Protein AF-A0A3D5Q2S1-F1 (afdb_monomer_lite)

Structure (mmCIF, N/CA/C/O backbone):
data_AF-A0A3D5Q2S1-F1
#
_entry.id   AF-A0A3D5Q2S1-F1
#
loop_
_atom_site.group_PDB
_atom_site.id
_atom_site.type_symbol
_atom_site.label_atom_id
_atom_site.label_alt_id
_atom_site.label_comp_id
_atom_site.label_asym_id
_atom_site.label_entity_id
_atom_site.label_seq_id
_atom_site.pdbx_PDB_ins_code
_atom_site.Cartn_x
_atom_site.Cartn_y
_atom_site.Cartn_z
_atom_site.occupancy
_atom_site.B_iso_or_equiv
_atom_site.auth_seq_id
_atom_site.auth_comp_id
_atom_site.auth_asym_id
_atom_site.auth_atom_id
_atom_site.pdbx_PDB_model_num
ATOM 1 N N . THR A 1 1 ? 25.459 -4.007 -22.545 1.00 91.69 1 THR A N 1
ATOM 2 C CA . THR A 1 1 ? 24.188 -3.273 -22.343 1.00 91.69 1 THR A CA 1
ATOM 3 C C . THR A 1 1 ? 23.681 -3.524 -20.934 1.00 91.69 1 THR A C 1
ATOM 5 O O . THR A 1 1 ? 24.036 -4.548 -20.356 1.00 91.69 1 THR A O 1
ATOM 8 N N . THR A 1 2 ? 22.843 -2.643 -20.381 1.00 96.44 2 THR A N 1
ATOM 9 C CA . THR A 1 2 ? 22.252 -2.811 -19.035 1.00 96.44 2 THR A CA 1
ATOM 10 C C . THR A 1 2 ? 21.488 -4.134 -18.897 1.00 96.44 2 THR A C 1
ATOM 12 O O . THR A 1 2 ? 21.598 -4.811 -17.880 1.00 96.44 2 THR A O 1
ATOM 15 N N . VAL A 1 3 ? 20.807 -4.572 -19.964 1.00 97.56 3 VAL A N 1
ATOM 16 C CA . VAL A 1 3 ? 20.118 -5.875 -20.030 1.00 97.56 3 VAL A CA 1
ATOM 17 C C . VAL A 1 3 ? 21.087 -7.048 -19.847 1.00 97.56 3 VAL A C 1
ATOM 19 O O . VAL A 1 3 ? 20.810 -7.957 -19.068 1.00 97.56 3 VAL A O 1
ATOM 22 N N . ALA A 1 4 ? 22.230 -7.040 -20.541 1.00 97.75 4 ALA A N 1
ATOM 23 C CA . ALA A 1 4 ? 23.224 -8.107 -20.422 1.00 97.75 4 ALA A CA 1
ATOM 24 C C . ALA A 1 4 ? 23.830 -8.164 -19.011 1.00 97.75 4 ALA A C 1
ATOM 26 O O . ALA A 1 4 ? 24.002 -9.249 -18.462 1.00 97.75 4 ALA A O 1
ATOM 27 N N . TYR A 1 5 ? 24.084 -7.001 -18.406 1.00 98.06 5 TYR A N 1
ATOM 28 C CA . TYR A 1 5 ? 24.606 -6.916 -17.044 1.00 98.06 5 TYR A CA 1
ATOM 29 C C . TYR A 1 5 ? 23.614 -7.463 -16.005 1.00 98.06 5 TYR A C 1
ATOM 31 O O . TYR A 1 5 ? 23.988 -8.272 -15.161 1.00 98.06 5 TYR A O 1
ATOM 39 N N . ALA A 1 6 ? 22.327 -7.115 -16.114 1.00 98.00 6 ALA A N 1
ATOM 40 C CA . ALA A 1 6 ? 21.288 -7.657 -15.236 1.00 98.00 6 ALA A CA 1
ATOM 41 C C . ALA A 1 6 ? 21.166 -9.189 -15.336 1.00 98.00 6 ALA A C 1
ATOM 43 O O . ALA A 1 6 ? 21.086 -9.865 -14.309 1.00 98.00 6 ALA A O 1
ATOM 44 N N . LYS A 1 7 ? 21.224 -9.746 -16.556 1.00 97.50 7 LYS A N 1
ATOM 45 C CA . LYS A 1 7 ? 21.230 -11.204 -16.768 1.00 97.50 7 LYS A CA 1
ATOM 46 C C . LYS A 1 7 ? 22.461 -11.873 -16.155 1.00 97.50 7 LYS A C 1
ATOM 48 O O . LYS A 1 7 ? 22.325 -12.926 -15.542 1.00 97.50 7 LYS A O 1
ATOM 53 N N . ALA A 1 8 ? 23.637 -11.254 -16.271 1.00 98.06 8 ALA A N 1
ATOM 54 C CA . ALA A 1 8 ? 24.869 -11.770 -15.672 1.00 98.06 8 ALA A CA 1
ATOM 55 C C . ALA A 1 8 ? 24.799 -11.842 -14.133 1.00 98.06 8 ALA A C 1
ATOM 57 O O . ALA A 1 8 ? 25.420 -12.713 -13.535 1.00 98.06 8 ALA A O 1
ATOM 58 N N . MET A 1 9 ? 23.992 -10.986 -13.494 1.00 97.88 9 MET A N 1
ATOM 59 C CA . MET A 1 9 ? 23.712 -11.032 -12.050 1.00 97.88 9 MET A CA 1
ATOM 60 C C . MET A 1 9 ? 22.615 -12.043 -11.654 1.00 97.88 9 MET A C 1
ATOM 62 O O . MET A 1 9 ? 22.184 -12.055 -10.501 1.00 97.88 9 MET A O 1
ATOM 66 N N . GLY A 1 10 ? 22.100 -12.852 -12.588 1.00 97.69 10 GLY A N 1
ATOM 67 C CA . GLY A 1 10 ? 21.004 -13.793 -12.326 1.00 97.69 10 GL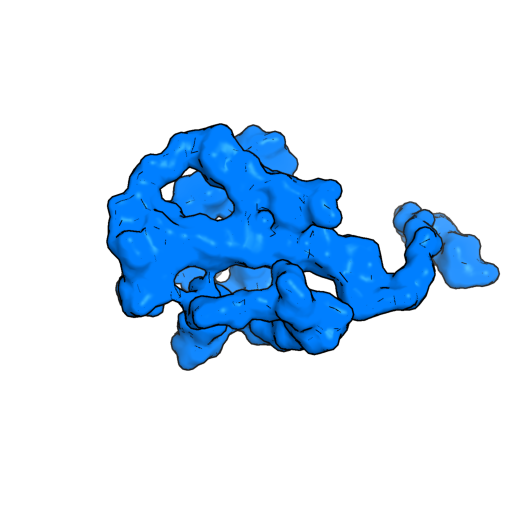Y A CA 1
ATOM 68 C C . GLY A 1 10 ? 19.641 -13.122 -12.117 1.00 97.69 10 GLY A C 1
ATOM 69 O O . GLY A 1 10 ? 18.746 -13.716 -11.518 1.00 97.69 10 GLY A O 1
ATOM 70 N N . LYS A 1 11 ? 19.470 -11.873 -12.573 1.00 97.94 11 LYS A N 1
ATOM 71 C CA . LYS A 1 11 ? 18.179 -11.168 -12.567 1.00 97.94 11 LYS A CA 1
ATOM 72 C C . LYS A 1 11 ? 17.477 -11.329 -13.916 1.00 97.94 11 LYS A C 1
ATOM 74 O O . LYS A 1 11 ? 18.126 -11.505 -14.947 1.00 97.94 11 LYS A O 1
ATOM 79 N N . THR A 1 12 ? 16.153 -11.197 -13.918 1.00 97.62 12 THR A N 1
ATOM 80 C CA . THR A 1 12 ? 15.323 -11.213 -15.133 1.00 97.62 12 THR A CA 1
ATOM 81 C C . THR A 1 12 ? 14.971 -9.775 -15.534 1.00 97.62 12 THR A C 1
ATOM 83 O O . THR A 1 12 ? 14.035 -9.214 -14.967 1.00 97.62 12 THR A O 1
ATOM 86 N N . PRO A 1 13 ? 15.717 -9.122 -16.451 1.00 97.12 13 PRO A N 1
ATOM 87 C CA . PRO A 1 13 ? 15.431 -7.741 -16.837 1.00 97.12 13 PRO A CA 1
ATOM 88 C C . PRO A 1 13 ? 14.218 -7.638 -17.766 1.00 97.12 13 PRO A C 1
ATOM 90 O O . PRO A 1 13 ? 14.045 -8.461 -18.665 1.00 97.12 13 PRO A O 1
ATOM 93 N N . ILE A 1 14 ? 13.450 -6.561 -17.603 1.00 97.31 14 ILE A N 1
ATOM 94 C CA . ILE A 1 14 ? 12.344 -6.163 -18.479 1.00 97.31 14 ILE A CA 1
ATOM 95 C C . ILE A 1 14 ? 12.653 -4.754 -18.991 1.00 97.31 14 ILE A C 1
ATOM 97 O O . ILE A 1 14 ? 13.011 -3.878 -18.206 1.00 97.31 14 ILE A O 1
ATOM 101 N N . VAL A 1 15 ? 12.563 -4.546 -20.306 1.00 97.25 15 VAL A N 1
ATOM 102 C CA . VAL A 1 15 ? 12.783 -3.231 -20.925 1.00 97.25 15 VAL A CA 1
ATOM 103 C C . VAL A 1 15 ? 11.453 -2.494 -20.979 1.00 97.25 15 VAL A C 1
ATOM 105 O O . VAL A 1 15 ? 10.471 -3.031 -21.485 1.00 97.25 15 VAL A O 1
ATOM 108 N N . VAL A 1 16 ? 11.433 -1.271 -20.462 1.00 97.25 16 VAL A N 1
ATOM 109 C CA . VAL A 1 16 ? 10.256 -0.400 -20.433 1.00 97.25 16 VAL A CA 1
ATOM 110 C C . VAL A 1 16 ? 10.654 0.985 -20.925 1.00 97.25 16 VAL A C 1
ATOM 112 O O . VAL A 1 16 ? 11.798 1.402 -20.738 1.00 97.25 16 VAL A O 1
ATOM 115 N N . ASN A 1 17 ? 9.720 1.682 -21.567 1.00 97.25 17 ASN A N 1
ATOM 116 C CA . ASN A 1 17 ? 9.905 3.092 -21.893 1.00 97.25 17 ASN A CA 1
ATOM 117 C C . ASN A 1 17 ? 9.754 3.948 -20.631 1.00 97.25 17 ASN A C 1
ATOM 119 O O . ASN A 1 17 ? 9.127 3.531 -19.656 1.00 97.25 17 ASN A O 1
ATOM 123 N N . ASP A 1 18 ? 10.335 5.143 -20.671 1.00 95.69 18 ASP A N 1
ATOM 124 C CA . ASP A 1 18 ? 10.260 6.091 -19.567 1.00 95.69 18 ASP A CA 1
ATOM 125 C C . ASP A 1 18 ? 8.850 6.690 -19.433 1.00 95.69 18 ASP A C 1
ATOM 127 O O . ASP A 1 18 ? 8.244 7.114 -20.420 1.00 95.69 18 ASP A O 1
ATOM 131 N N . CYS A 1 19 ? 8.322 6.687 -18.208 1.00 92.44 19 CYS A N 1
ATOM 132 C CA . CYS A 1 19 ? 7.103 7.387 -17.801 1.00 92.44 19 CYS A CA 1
ATOM 133 C C . CYS A 1 19 ? 7.020 7.440 -16.262 1.00 92.44 19 CYS A C 1
ATOM 135 O O . CYS A 1 19 ? 7.640 6.601 -15.598 1.00 92.44 19 CYS A O 1
ATOM 137 N N . PRO A 1 20 ? 6.210 8.340 -15.667 1.00 91.94 20 PRO A N 1
ATOM 138 C CA . PRO A 1 20 ? 6.007 8.370 -14.217 1.00 91.94 20 PRO A CA 1
ATOM 139 C C . PRO A 1 20 ? 5.593 6.992 -13.671 1.00 91.94 20 PRO A C 1
ATOM 141 O O . PRO A 1 20 ? 4.638 6.379 -14.152 1.00 91.94 20 PRO A O 1
ATOM 144 N N . GLY A 1 21 ? 6.364 6.468 -12.711 1.00 91.56 21 GLY A N 1
ATOM 145 C CA . GLY A 1 21 ? 6.150 5.142 -12.113 1.00 91.56 21 GLY A CA 1
ATOM 146 C C . GLY A 1 21 ? 6.574 3.935 -12.968 1.00 91.56 21 GLY A C 1
ATOM 147 O O . GLY A 1 21 ? 6.382 2.795 -12.534 1.00 91.56 21 GLY A O 1
ATOM 148 N N . PHE A 1 22 ? 7.162 4.149 -14.150 1.00 95.75 22 PHE A N 1
ATOM 149 C CA . PHE A 1 22 ? 7.558 3.100 -15.097 1.00 95.75 22 PHE A CA 1
ATOM 150 C C . PHE A 1 22 ? 6.423 2.089 -15.351 1.00 95.75 22 PHE A C 1
ATOM 152 O O . PHE A 1 22 ? 5.315 2.474 -15.716 1.00 95.75 22 PHE A O 1
ATOM 159 N N . LEU A 1 23 ? 6.686 0.791 -15.165 1.00 95.38 23 LEU A N 1
ATOM 160 C CA . LEU A 1 23 ? 5.685 -0.268 -15.275 1.00 95.38 23 LEU A CA 1
ATOM 161 C C . LEU A 1 23 ? 5.157 -0.687 -13.900 1.00 95.38 23 LEU A C 1
ATOM 163 O O . LEU A 1 23 ? 3.974 -0.529 -13.627 1.00 95.38 23 LEU A O 1
ATOM 167 N N . VAL A 1 24 ? 6.032 -1.207 -13.031 1.00 95.56 24 VAL A N 1
ATOM 168 C CA . VAL A 1 24 ? 5.629 -1.858 -11.771 1.00 95.56 24 VAL A CA 1
ATOM 169 C C . VAL A 1 24 ? 4.912 -0.889 -10.834 1.00 95.56 24 VAL A C 1
ATOM 171 O O . VAL A 1 24 ? 3.804 -1.179 -10.395 1.00 95.56 24 VAL A O 1
ATOM 174 N N . ASN A 1 25 ? 5.496 0.280 -10.562 1.00 94.75 25 ASN A N 1
ATOM 175 C CA . ASN A 1 25 ? 4.868 1.240 -9.654 1.00 94.75 25 ASN A CA 1
ATOM 176 C C . ASN A 1 25 ? 3.612 1.841 -10.293 1.00 94.75 25 ASN A C 1
ATOM 178 O O . ASN A 1 25 ? 2.592 1.984 -9.626 1.00 94.75 25 ASN A O 1
ATOM 182 N N . ARG A 1 26 ? 3.642 2.107 -11.604 1.00 94.69 26 ARG A N 1
ATOM 183 C CA . ARG A 1 26 ? 2.501 2.669 -12.331 1.00 94.69 26 ARG A CA 1
ATOM 184 C C . ARG A 1 26 ? 1.233 1.815 -12.246 1.00 94.69 26 ARG A C 1
ATOM 186 O O . ARG A 1 26 ? 0.156 2.398 -12.184 1.00 94.69 26 ARG A O 1
ATOM 193 N N . VAL A 1 27 ? 1.344 0.485 -12.240 1.00 95.75 27 VAL A N 1
ATOM 194 C CA . VAL A 1 27 ? 0.185 -0.419 -12.072 1.00 95.75 27 VAL A CA 1
ATOM 195 C C . VAL A 1 27 ? -0.142 -0.705 -10.602 1.00 95.75 27 VAL A C 1
ATOM 197 O O . VAL A 1 27 ? -1.283 -1.013 -10.268 1.00 95.75 27 VAL A O 1
ATOM 200 N N . LEU A 1 28 ? 0.835 -0.560 -9.702 1.00 95.56 28 LEU A N 1
ATOM 201 C CA . LEU A 1 28 ? 0.649 -0.792 -8.268 1.00 95.56 28 LEU A CA 1
ATOM 202 C C . LEU A 1 28 ? -0.108 0.353 -7.569 1.00 95.56 28 LEU A C 1
ATOM 204 O O . LEU A 1 28 ? -0.869 0.114 -6.636 1.00 95.56 28 LEU A O 1
ATOM 208 N N . PHE A 1 29 ? 0.060 1.602 -8.002 1.00 94.62 29 PHE A N 1
ATOM 209 C CA . PHE A 1 29 ? -0.627 2.731 -7.363 1.00 94.62 29 PHE A CA 1
ATOM 210 C C . PHE A 1 29 ? -2.149 2.758 -7.574 1.00 94.62 29 PHE A C 1
ATOM 212 O O . PHE A 1 29 ? -2.861 3.000 -6.602 1.00 94.62 29 PHE A O 1
ATOM 219 N N . PRO A 1 30 ? -2.695 2.420 -8.756 1.00 96.12 30 PRO A N 1
ATOM 220 C CA . PRO A 1 30 ? -4.129 2.194 -8.924 1.00 96.12 30 PRO A CA 1
ATOM 221 C C . PRO A 1 30 ? -4.684 1.110 -7.994 1.00 96.12 30 PRO A C 1
ATOM 223 O O . PRO A 1 30 ? -5.766 1.284 -7.438 1.00 96.12 30 PRO A O 1
ATOM 226 N N . TYR A 1 31 ? -3.926 0.036 -7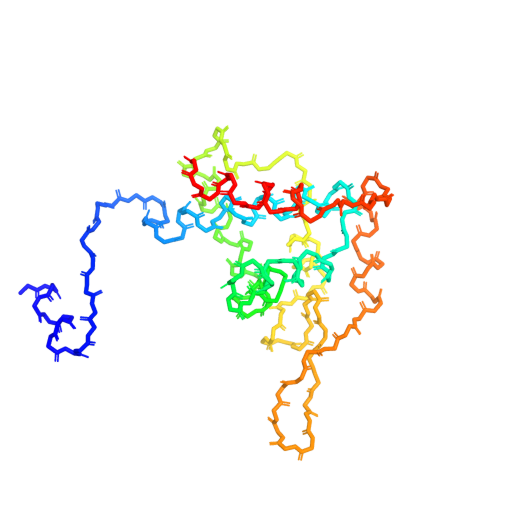.749 1.00 97.44 31 TYR A N 1
ATOM 227 C CA . TYR A 1 31 ? -4.280 -0.995 -6.766 1.00 97.44 31 TYR A CA 1
ATOM 228 C C . TYR A 1 31 ? -4.403 -0.419 -5.345 1.00 97.44 31 TYR A C 1
ATOM 230 O O . TYR A 1 31 ? -5.387 -0.679 -4.650 1.00 97.44 31 TYR A O 1
ATOM 238 N N . PHE A 1 32 ? -3.471 0.446 -4.929 1.00 96.94 32 PHE A N 1
ATOM 239 C CA . PHE A 1 32 ? -3.591 1.178 -3.660 1.00 96.94 32 PHE A CA 1
ATOM 240 C C . PHE A 1 32 ? -4.693 2.250 -3.668 1.00 96.94 32 PHE A C 1
ATOM 242 O O . PHE A 1 32 ? -5.265 2.552 -2.617 1.00 96.94 32 PHE A O 1
ATOM 249 N N . GLY A 1 33 ? -5.037 2.797 -4.833 1.00 95.69 33 GLY A N 1
ATOM 250 C CA . GLY A 1 33 ? -6.208 3.653 -5.020 1.00 95.69 33 GLY A CA 1
ATOM 251 C C . GLY A 1 33 ? -7.511 2.896 -4.753 1.00 95.69 33 GLY A C 1
ATOM 252 O O . GLY A 1 33 ? -8.352 3.369 -3.989 1.00 95.69 33 GLY A O 1
ATOM 253 N N . GLY A 1 34 ? -7.637 1.679 -5.294 1.00 96.69 34 GLY A N 1
ATOM 254 C CA . GLY A 1 34 ? -8.742 0.757 -5.013 1.00 96.69 34 GLY A CA 1
ATOM 255 C C . GLY A 1 34 ? -8.870 0.439 -3.523 1.00 96.69 34 GLY A C 1
ATOM 256 O O . GLY A 1 34 ? -9.960 0.548 -2.956 1.00 96.69 34 GLY A O 1
ATOM 257 N N . PHE A 1 35 ? -7.741 0.159 -2.865 1.00 97.75 35 PHE A N 1
ATOM 258 C CA . PHE A 1 35 ? -7.681 -0.035 -1.415 1.00 97.75 35 PHE A CA 1
ATOM 259 C C . PHE A 1 35 ? -8.154 1.200 -0.645 1.00 97.75 35 PHE A C 1
ATOM 261 O O . PHE A 1 35 ? -9.025 1.099 0.214 1.00 97.75 35 PHE A O 1
ATOM 268 N N . SER A 1 36 ? -7.635 2.382 -0.984 1.00 96.31 36 SER A N 1
ATOM 269 C CA . SER A 1 36 ? -8.009 3.636 -0.320 1.00 96.31 36 SER A CA 1
ATOM 270 C C . SER A 1 36 ? -9.503 3.937 -0.475 1.00 96.31 36 SER A C 1
ATOM 272 O O . SER A 1 36 ? -10.139 4.381 0.479 1.00 96.31 36 SER A O 1
ATOM 274 N N . GLY A 1 37 ? -10.081 3.643 -1.645 1.00 96.31 37 GLY A N 1
ATOM 275 C CA . GLY A 1 37 ? -11.520 3.749 -1.883 1.00 96.31 37 GLY A CA 1
ATOM 276 C C . GLY A 1 37 ? -12.343 2.741 -1.075 1.00 96.31 37 GLY A C 1
ATOM 277 O O . GLY A 1 37 ? -13.405 3.097 -0.576 1.00 96.31 37 GLY A O 1
ATOM 278 N N . LEU A 1 38 ? -11.865 1.502 -0.908 1.00 97.38 38 LEU A N 1
ATOM 279 C CA . LEU A 1 38 ? -12.513 0.504 -0.046 1.00 97.38 38 LEU A CA 1
ATOM 280 C C . LEU A 1 38 ? -12.555 0.970 1.413 1.00 97.38 38 LEU A C 1
ATOM 282 O O . LEU A 1 38 ? -13.608 0.893 2.040 1.00 97.38 38 LEU A O 1
ATOM 286 N N . ILE A 1 39 ? -11.439 1.488 1.940 1.00 97.12 39 ILE A N 1
ATOM 287 C CA . ILE A 1 39 ? -11.390 2.000 3.318 1.00 97.12 39 ILE A CA 1
ATOM 288 C C . ILE A 1 39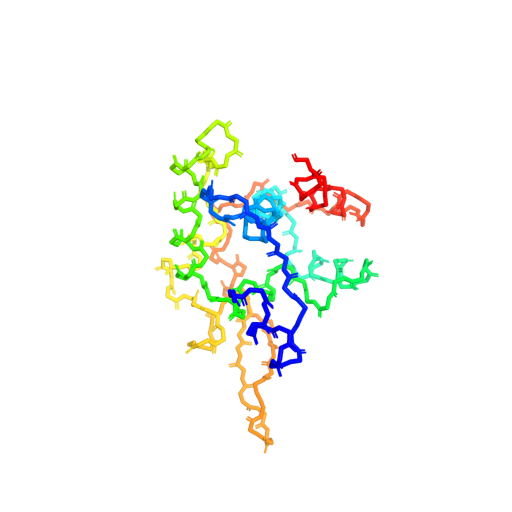 ? -12.322 3.198 3.482 1.00 97.12 39 ILE A C 1
ATOM 290 O O . ILE A 1 39 ? -13.133 3.205 4.404 1.00 97.12 39 ILE A O 1
ATOM 294 N N . ARG A 1 40 ? -12.279 4.164 2.554 1.00 96.31 40 ARG A N 1
ATOM 295 C CA . ARG A 1 40 ? -13.212 5.301 2.537 1.00 96.31 40 ARG A CA 1
ATOM 296 C C . ARG A 1 40 ? -14.668 4.838 2.600 1.00 96.31 40 ARG A C 1
ATOM 298 O O . ARG A 1 40 ? -15.455 5.425 3.329 1.00 96.31 40 ARG A O 1
ATOM 305 N N . ASP A 1 41 ? -15.025 3.778 1.880 1.00 96.81 41 ASP A N 1
ATOM 306 C CA . ASP A 1 41 ? -16.401 3.271 1.824 1.00 96.81 41 ASP A CA 1
ATOM 307 C C . ASP A 1 41 ? -16.759 2.312 2.978 1.00 96.81 41 ASP A C 1
ATOM 309 O O . ASP A 1 41 ? -17.833 1.707 2.965 1.00 96.81 41 ASP A O 1
ATOM 313 N N . GLY A 1 42 ? -15.880 2.150 3.973 1.00 96.00 42 GLY A N 1
ATOM 314 C CA . GLY A 1 42 ? -16.192 1.411 5.196 1.00 96.00 42 GLY A CA 1
ATOM 315 C C . GLY A 1 42 ? -15.691 -0.016 5.282 1.00 96.00 42 GLY A C 1
ATOM 316 O O . GLY A 1 42 ? -16.160 -0.751 6.154 1.00 96.00 42 GLY A O 1
ATOM 317 N N . ALA A 1 43 ? -14.779 -0.425 4.398 1.00 97.31 43 ALA A N 1
ATOM 318 C CA . ALA A 1 43 ? -14.194 -1.755 4.451 1.00 97.31 43 ALA A CA 1
ATOM 319 C C . ALA A 1 43 ? -13.232 -1.900 5.639 1.00 97.31 43 ALA A C 1
ATOM 321 O O . ALA A 1 43 ? -12.451 -1.004 5.956 1.00 97.31 43 ALA A O 1
ATOM 322 N N . ASP A 1 44 ? -13.240 -3.081 6.252 1.00 96.88 44 ASP A N 1
ATOM 323 C CA . ASP A 1 44 ? -12.222 -3.482 7.220 1.00 96.88 44 ASP A CA 1
ATOM 324 C C . ASP A 1 44 ? -10.915 -3.832 6.486 1.00 96.88 44 ASP A C 1
ATOM 326 O O . ASP A 1 44 ? -10.863 -4.805 5.727 1.00 96.88 44 ASP A O 1
ATOM 330 N N . PHE A 1 45 ? -9.843 -3.071 6.734 1.00 97.06 45 PHE A N 1
ATOM 331 C CA . PHE A 1 45 ? -8.537 -3.305 6.112 1.00 97.06 45 PHE A CA 1
ATOM 332 C C . PHE A 1 45 ? -7.978 -4.703 6.411 1.00 97.06 45 PHE A C 1
ATOM 334 O O . PHE A 1 45 ? -7.295 -5.279 5.565 1.00 97.06 45 PHE A O 1
ATOM 341 N N . GLN A 1 46 ? -8.296 -5.293 7.569 1.00 97.75 46 GLN A N 1
ATOM 342 C CA . GLN A 1 46 ? -7.875 -6.653 7.897 1.00 97.75 46 GLN A CA 1
ATOM 343 C C . GLN A 1 46 ? -8.613 -7.694 7.062 1.00 97.75 46 GLN A C 1
ATOM 345 O O . GLN A 1 46 ? -8.026 -8.709 6.676 1.00 97.75 46 GLN A O 1
ATOM 350 N N . LYS A 1 47 ? -9.905 -7.468 6.798 1.00 97.81 47 LYS A N 1
ATOM 351 C CA . LYS A 1 47 ? -10.683 -8.312 5.889 1.00 97.81 47 LYS A CA 1
ATOM 352 C C . LYS A 1 47 ? -10.130 -8.200 4.474 1.00 97.81 47 LYS A C 1
ATOM 354 O O . LYS A 1 47 ? -9.903 -9.231 3.849 1.00 97.81 47 LYS A O 1
ATOM 359 N N . VAL A 1 48 ? -9.854 -6.981 4.006 1.00 98.25 48 VAL A N 1
ATOM 360 C CA . VAL A 1 48 ? -9.271 -6.755 2.677 1.00 98.25 48 VAL A CA 1
ATOM 361 C C . VAL A 1 48 ? -7.926 -7.470 2.539 1.00 98.25 48 VAL A C 1
ATOM 363 O O . VAL A 1 48 ? -7.735 -8.206 1.575 1.00 98.25 48 VAL A O 1
ATOM 366 N N . ASP A 1 49 ? -7.034 -7.356 3.528 1.00 98.25 49 ASP A N 1
ATOM 367 C CA . ASP A 1 49 ? -5.763 -8.091 3.542 1.00 98.25 49 ASP A CA 1
ATOM 368 C C . ASP A 1 49 ? -5.958 -9.600 3.400 1.00 98.25 49 ASP A C 1
ATOM 370 O O . ASP A 1 49 ? -5.366 -10.217 2.517 1.00 98.25 49 ASP A O 1
ATOM 374 N N . LYS A 1 50 ? -6.831 -10.190 4.224 1.00 98.25 50 LYS A N 1
ATOM 375 C CA . LYS A 1 50 ? -7.103 -11.634 4.187 1.00 98.25 50 LYS A CA 1
ATOM 376 C C . LYS A 1 50 ? -7.673 -12.085 2.846 1.00 98.25 50 LYS A C 1
ATOM 378 O O . LYS A 1 50 ? -7.298 -13.149 2.360 1.00 98.25 50 LYS A O 1
ATOM 383 N N . VAL A 1 51 ? -8.581 -11.306 2.260 1.00 98.56 51 VAL A N 1
ATOM 384 C CA . VAL A 1 51 ? -9.185 -11.624 0.960 1.00 98.56 51 VAL A CA 1
ATOM 385 C C . VAL A 1 51 ? -8.134 -11.573 -0.145 1.00 98.56 51 VAL A C 1
ATOM 387 O O . VAL A 1 51 ? -8.056 -12.502 -0.944 1.00 98.56 51 VAL A O 1
ATOM 390 N N . MET A 1 52 ? -7.275 -10.553 -0.162 1.00 98.56 52 MET A N 1
ATOM 391 C CA . MET A 1 52 ? -6.227 -10.444 -1.181 1.00 98.56 52 MET A CA 1
ATOM 392 C C . MET A 1 52 ? -5.132 -11.506 -1.014 1.00 98.56 52 MET A C 1
ATOM 394 O O . MET A 1 52 ? -4.644 -12.041 -2.011 1.00 98.56 52 MET A O 1
ATOM 398 N N . GLU A 1 53 ? -4.792 -11.876 0.223 1.00 98.12 53 GLU A N 1
ATOM 399 C CA . GLU A 1 53 ? -3.897 -13.006 0.506 1.00 98.12 53 GLU A CA 1
ATOM 400 C C . GLU A 1 53 ? -4.510 -14.335 0.034 1.00 98.12 53 GLU A C 1
ATOM 402 O O . GLU A 1 53 ? -3.842 -15.128 -0.629 1.00 98.12 53 GLU A O 1
ATOM 407 N N . LYS A 1 54 ? -5.809 -14.554 0.283 1.00 98.25 54 LYS A N 1
ATOM 408 C CA . LYS A 1 54 ? -6.555 -15.724 -0.215 1.00 98.25 54 LYS A CA 1
ATOM 409 C C . LYS A 1 54 ? -6.653 -15.751 -1.745 1.00 98.25 54 LYS A C 1
ATOM 411 O O . LYS A 1 54 ? -6.595 -16.829 -2.330 1.00 98.25 54 LYS A O 1
ATOM 416 N N . PHE A 1 55 ? -6.776 -14.589 -2.387 1.00 97.94 55 PHE A N 1
ATOM 417 C CA . PHE A 1 55 ? -6.772 -14.456 -3.847 1.00 97.94 55 PHE A CA 1
ATOM 418 C C . PHE A 1 55 ? -5.425 -14.867 -4.469 1.00 97.94 55 PHE A C 1
ATOM 420 O O . PHE A 1 55 ? -5.387 -15.319 -5.611 1.00 97.94 55 PHE A O 1
ATOM 427 N N . GLY A 1 56 ? -4.327 -14.756 -3.712 1.00 97.69 56 GLY A N 1
ATOM 428 C CA . GLY A 1 56 ? -2.999 -15.224 -4.115 1.00 97.69 56 GLY A CA 1
ATOM 429 C C . GLY A 1 56 ? -1.882 -14.192 -3.966 1.00 97.69 56 GLY A C 1
ATOM 430 O O . GLY A 1 56 ? -0.742 -14.482 -4.334 1.00 97.69 56 GLY A O 1
ATOM 431 N N . TRP A 1 57 ? -2.166 -12.997 -3.434 1.00 97.75 57 TRP A N 1
ATOM 432 C CA . TRP A 1 57 ? -1.105 -12.045 -3.112 1.00 97.75 57 TRP A CA 1
ATOM 433 C C . TRP A 1 57 ? -0.261 -12.555 -1.938 1.00 97.75 57 TRP A C 1
ATOM 435 O O . TRP A 1 57 ? -0.807 -13.044 -0.953 1.00 97.75 57 TRP A O 1
ATOM 445 N N . PRO A 1 58 ? 1.074 -12.399 -1.976 1.00 97.00 58 PRO A N 1
ATOM 446 C CA . PRO A 1 58 ? 1.927 -12.792 -0.854 1.00 97.00 58 PRO A CA 1
ATOM 447 C C . PRO A 1 58 ? 1.701 -11.931 0.399 1.00 97.00 58 PRO A C 1
ATOM 449 O O . PRO A 1 58 ? 2.050 -12.349 1.500 1.00 97.00 58 PRO A O 1
ATOM 452 N N . MET A 1 59 ? 1.173 -10.716 0.226 1.00 96.44 59 MET A N 1
ATOM 453 C CA . MET A 1 59 ? 0.886 -9.753 1.285 1.00 96.44 59 MET A CA 1
ATOM 454 C C . MET A 1 59 ? -0.370 -8.965 0.915 1.00 96.44 59 MET A C 1
ATOM 456 O O . MET A 1 59 ? -0.479 -8.489 -0.218 1.00 96.44 59 MET A O 1
ATOM 460 N N . GLY A 1 60 ? -1.288 -8.796 1.867 1.00 97.56 60 GLY A N 1
ATOM 461 C CA . GLY A 1 60 ? -2.429 -7.896 1.703 1.00 97.56 60 GLY A CA 1
ATOM 462 C C . GLY A 1 60 ? -2.009 -6.428 1.511 1.00 97.56 60 GLY A C 1
ATOM 463 O O . GLY A 1 60 ? -0.886 -6.062 1.871 1.00 97.56 60 GLY A O 1
ATOM 464 N N . PRO A 1 61 ? -2.865 -5.568 0.928 1.00 98.00 61 PRO A N 1
ATOM 465 C CA . PRO A 1 61 ? -2.522 -4.179 0.624 1.00 98.00 61 PRO A CA 1
ATOM 466 C C . PRO A 1 61 ? -2.132 -3.338 1.844 1.00 98.00 61 PRO A C 1
ATOM 468 O O . PRO A 1 61 ? -1.172 -2.577 1.749 1.00 98.00 61 PRO A O 1
ATOM 471 N N . ALA A 1 62 ? -2.816 -3.476 2.983 1.00 98.00 62 ALA A N 1
ATOM 472 C CA . ALA A 1 62 ? -2.484 -2.729 4.194 1.00 98.00 62 ALA A CA 1
ATOM 473 C C . ALA A 1 62 ? -1.117 -3.171 4.732 1.00 98.00 62 ALA A C 1
ATOM 475 O O . ALA A 1 62 ? -0.261 -2.343 5.043 1.00 98.00 62 ALA A O 1
ATOM 476 N N . TYR A 1 63 ? -0.875 -4.485 4.759 1.00 97.69 63 TYR A N 1
ATOM 477 C CA . TYR A 1 63 ? 0.418 -5.025 5.163 1.00 97.69 63 TYR A CA 1
ATOM 478 C C . TYR A 1 63 ? 1.556 -4.617 4.217 1.00 97.69 63 TYR A C 1
ATOM 480 O O . TYR A 1 63 ? 2.643 -4.264 4.674 1.00 97.69 63 TYR A O 1
ATOM 488 N N . LEU A 1 64 ? 1.310 -4.629 2.907 1.00 97.56 64 LEU A N 1
ATOM 489 C CA . LEU A 1 64 ? 2.281 -4.198 1.908 1.00 97.56 64 LEU A CA 1
ATOM 490 C C . LEU A 1 64 ? 2.615 -2.707 2.059 1.00 97.56 64 LEU A C 1
ATOM 492 O O . LEU A 1 64 ? 3.789 -2.347 1.999 1.00 97.56 64 LEU A O 1
ATOM 496 N N . LEU A 1 65 ? 1.618 -1.851 2.307 1.00 97.88 65 LEU A N 1
ATOM 497 C CA . LEU A 1 65 ? 1.843 -0.428 2.578 1.00 97.88 65 LEU A CA 1
ATOM 498 C C . LEU A 1 65 ? 2.684 -0.209 3.841 1.00 97.88 65 LEU A C 1
ATOM 500 O O . LEU A 1 65 ? 3.544 0.666 3.840 1.00 97.88 65 LEU A O 1
ATOM 504 N N . ASP A 1 66 ? 2.517 -1.027 4.881 1.00 97.69 66 ASP A N 1
ATOM 505 C CA . ASP A 1 66 ? 3.367 -0.957 6.075 1.00 97.69 66 ASP A CA 1
ATOM 506 C C . ASP A 1 66 ? 4.816 -1.413 5.814 1.00 97.69 66 ASP A C 1
ATOM 508 O O . ASP A 1 66 ? 5.741 -0.908 6.450 1.00 97.69 66 ASP A O 1
ATOM 512 N N . VAL A 1 67 ? 5.040 -2.361 4.895 1.00 96.19 67 VAL A N 1
ATOM 513 C CA . VAL A 1 67 ? 6.393 -2.772 4.463 1.00 96.19 67 VAL A CA 1
ATOM 514 C C . VAL A 1 67 ? 7.066 -1.666 3.650 1.00 96.19 67 VAL A C 1
ATOM 516 O O . VAL A 1 67 ? 8.244 -1.382 3.852 1.00 96.19 67 VAL A O 1
ATOM 519 N N . VAL A 1 68 ? 6.327 -1.056 2.719 1.00 96.12 68 VAL A N 1
ATOM 520 C CA . VAL A 1 68 ? 6.814 0.044 1.868 1.00 96.12 68 VAL A CA 1
ATOM 521 C C . VAL A 1 68 ? 7.056 1.313 2.693 1.00 96.12 68 VAL A C 1
ATOM 523 O O . VAL A 1 68 ? 8.039 2.018 2.479 1.00 96.12 68 VAL A O 1
ATOM 526 N N . GLY A 1 69 ? 6.169 1.576 3.648 1.00 96.38 69 GLY A N 1
ATOM 527 C CA . GLY A 1 69 ? 6.142 2.750 4.506 1.00 96.38 69 GLY A CA 1
ATOM 528 C C . GLY A 1 69 ? 5.209 3.848 3.992 1.00 96.38 69 GLY A C 1
ATOM 529 O O . GLY A 1 69 ? 5.173 4.152 2.797 1.00 96.38 69 GLY A O 1
ATOM 530 N N . MET A 1 70 ? 4.456 4.469 4.908 1.00 97.00 70 MET A N 1
ATOM 531 C CA . MET A 1 70 ? 3.408 5.444 4.550 1.00 97.00 70 MET A CA 1
ATOM 532 C C . MET A 1 70 ? 3.956 6.731 3.947 1.00 97.00 70 MET A C 1
ATOM 534 O O . MET A 1 70 ? 3.334 7.310 3.066 1.00 97.00 70 MET A O 1
ATOM 538 N N . ASP A 1 71 ? 5.135 7.166 4.378 1.00 95.50 71 ASP A N 1
ATOM 539 C CA . ASP A 1 71 ? 5.819 8.323 3.806 1.00 95.50 71 ASP A CA 1
ATOM 540 C C . ASP A 1 71 ? 6.257 8.068 2.359 1.00 95.50 71 ASP A C 1
ATOM 542 O O . ASP A 1 71 ? 6.066 8.919 1.491 1.00 95.50 71 ASP A O 1
ATOM 546 N N . THR A 1 72 ? 6.770 6.865 2.086 1.00 95.00 72 THR A N 1
ATOM 547 C CA . THR A 1 72 ? 7.154 6.440 0.737 1.00 95.00 72 THR A CA 1
ATOM 548 C C . THR A 1 72 ? 5.920 6.323 -0.152 1.00 95.00 72 THR A C 1
ATOM 550 O O . THR A 1 72 ? 5.919 6.829 -1.273 1.00 95.00 72 THR A O 1
ATOM 553 N N . ALA A 1 73 ? 4.846 5.712 0.358 1.00 95.06 73 ALA A N 1
ATOM 554 C CA . ALA A 1 73 ? 3.583 5.584 -0.359 1.00 95.06 73 ALA A CA 1
ATOM 555 C C . ALA A 1 73 ? 2.943 6.950 -0.653 1.00 95.06 73 ALA A C 1
ATOM 557 O O . ALA A 1 73 ? 2.511 7.182 -1.779 1.00 95.06 73 ALA A O 1
ATOM 558 N N . LYS A 1 74 ? 2.929 7.873 0.319 1.00 94.56 74 LYS A N 1
ATOM 559 C CA . LYS A 1 74 ? 2.413 9.238 0.151 1.00 94.56 74 LYS A CA 1
ATOM 560 C C . LYS A 1 74 ? 3.207 10.004 -0.901 1.00 94.56 74 LYS A C 1
ATOM 562 O O . LYS A 1 74 ? 2.610 10.555 -1.819 1.00 94.56 74 LYS A O 1
ATOM 567 N N . HIS A 1 75 ? 4.537 10.007 -0.805 1.00 94.81 75 HIS A N 1
ATOM 568 C CA . HIS A 1 75 ? 5.379 10.712 -1.772 1.00 94.81 75 HIS A CA 1
ATOM 569 C C . HIS A 1 75 ? 5.194 10.162 -3.191 1.00 94.81 75 HIS A C 1
ATOM 571 O O . HIS A 1 75 ? 5.025 10.914 -4.148 1.00 94.81 75 HIS A O 1
ATOM 577 N N . ALA A 1 76 ? 5.178 8.839 -3.334 1.00 93.00 76 ALA A N 1
ATOM 578 C CA . ALA A 1 76 ? 4.993 8.215 -4.632 1.00 93.00 76 ALA A CA 1
ATOM 579 C C . ALA A 1 76 ? 3.571 8.422 -5.188 1.00 93.00 76 ALA A C 1
ATOM 581 O O . ALA A 1 76 ? 3.432 8.628 -6.390 1.00 93.00 76 ALA A O 1
ATOM 582 N N . ASN A 1 77 ? 2.536 8.462 -4.340 1.00 92.50 77 ASN A N 1
ATOM 583 C CA . ASN A 1 77 ? 1.183 8.851 -4.749 1.00 92.50 77 ASN A CA 1
ATOM 584 C C . ASN A 1 77 ? 1.147 10.260 -5.354 1.00 92.50 77 ASN A C 1
ATOM 586 O O . ASN A 1 77 ? 0.500 10.454 -6.378 1.00 92.50 77 ASN A O 1
ATOM 590 N N . GLU A 1 78 ? 1.860 11.228 -4.773 1.00 93.38 78 GLU A N 1
ATOM 591 C CA . GLU A 1 78 ? 1.936 12.593 -5.317 1.00 93.38 78 GLU A CA 1
ATOM 592 C C . GLU A 1 78 ? 2.586 12.612 -6.703 1.00 93.38 78 GLU A C 1
ATOM 594 O O . GLU A 1 78 ? 2.028 13.190 -7.632 1.00 93.38 78 GLU A O 1
ATOM 599 N N . VAL A 1 79 ? 3.699 11.892 -6.878 1.00 94.62 79 VAL A N 1
ATOM 600 C CA . VAL A 1 79 ? 4.370 11.759 -8.184 1.00 94.62 79 VAL A CA 1
ATOM 601 C C . VAL A 1 79 ? 3.438 11.135 -9.228 1.00 94.62 79 VAL A C 1
ATOM 603 O O . VAL A 1 79 ? 3.388 11.579 -10.377 1.00 94.62 79 VAL A O 1
ATOM 606 N N . MET A 1 80 ? 2.674 10.108 -8.845 1.00 94.25 80 MET A N 1
ATOM 607 C CA . MET A 1 80 ? 1.708 9.473 -9.743 1.00 94.25 80 MET A CA 1
ATOM 608 C C . MET A 1 80 ? 0.522 10.391 -10.066 1.00 94.25 80 MET A C 1
ATOM 610 O O . MET A 1 80 ? 0.070 10.410 -11.211 1.00 94.25 80 MET A O 1
ATOM 614 N N . ALA A 1 81 ? 0.043 11.174 -9.098 1.00 93.50 81 ALA A N 1
ATOM 615 C CA . ALA A 1 81 ? -1.042 12.134 -9.282 1.00 93.50 81 ALA A CA 1
ATOM 616 C C . ALA A 1 81 ? -0.629 13.335 -10.150 1.00 93.50 81 ALA A C 1
ATOM 618 O O . ALA A 1 81 ? -1.445 13.831 -10.920 1.00 93.50 81 ALA A O 1
ATOM 619 N N . GLU A 1 82 ? 0.625 13.784 -10.073 1.00 94.75 82 GLU A N 1
ATOM 620 C CA . GLU A 1 82 ? 1.177 14.796 -10.984 1.00 94.75 82 GLU A CA 1
ATOM 621 C C . GLU A 1 82 ? 1.355 14.246 -12.405 1.00 94.75 82 GLU A C 1
ATOM 623 O O . GLU A 1 82 ? 1.091 14.949 -13.380 1.00 94.75 82 GLU A O 1
ATOM 628 N N . GLY A 1 83 ? 1.769 12.980 -12.531 1.00 93.75 83 GLY A N 1
ATOM 629 C CA . GLY A 1 83 ? 1.965 12.320 -13.823 1.00 93.75 83 GLY A CA 1
ATOM 630 C C . GLY A 1 83 ? 0.672 11.931 -14.550 1.00 93.75 83 GLY A C 1
ATOM 631 O O . GLY A 1 83 ? 0.662 11.904 -15.780 1.00 93.75 83 GLY A O 1
ATOM 632 N N . PHE A 1 84 ? -0.399 11.617 -13.811 1.00 93.75 84 PHE A N 1
ATOM 633 C CA . PHE A 1 84 ? -1.698 11.163 -14.340 1.00 93.75 84 PHE A CA 1
ATOM 634 C C . PHE A 1 84 ? -2.883 11.775 -13.561 1.00 93.75 84 PHE A C 1
ATOM 636 O O . PHE A 1 84 ? -3.668 11.048 -12.930 1.00 93.75 84 PHE A O 1
ATOM 643 N N . PRO A 1 85 ? -3.026 13.111 -13.559 1.00 92.56 85 PRO A N 1
ATOM 644 C CA . PRO A 1 85 ? -3.999 13.814 -12.724 1.00 92.56 85 PRO A CA 1
ATOM 645 C C . PRO A 1 85 ? -5.453 13.433 -13.015 1.00 92.56 85 PRO A C 1
ATOM 647 O O . PRO A 1 85 ? -6.291 13.502 -12.123 1.00 92.56 85 PRO A O 1
ATOM 650 N N . GLU A 1 86 ? -5.760 13.004 -14.237 1.00 92.56 86 GLU A N 1
ATOM 651 C CA . GLU A 1 86 ? -7.105 12.640 -14.682 1.00 92.56 86 GLU A CA 1
ATOM 652 C C . GLU A 1 86 ? -7.675 11.388 -14.003 1.00 92.56 86 GLU A C 1
ATOM 654 O O . GLU A 1 86 ? -8.892 11.220 -13.964 1.00 92.56 86 GLU A O 1
ATOM 659 N N . ARG A 1 87 ? -6.814 10.499 -13.490 1.00 91.75 87 ARG A N 1
ATOM 660 C CA . ARG A 1 87 ? -7.231 9.178 -12.980 1.00 91.75 87 ARG A CA 1
ATOM 661 C C . ARG A 1 87 ? -6.504 8.703 -11.722 1.00 91.75 87 ARG A C 1
ATOM 663 O O . ARG A 1 87 ? -6.948 7.735 -11.115 1.00 91.75 87 ARG A O 1
ATOM 670 N N . MET A 1 88 ? -5.387 9.330 -11.342 1.00 92.19 88 MET A N 1
ATOM 671 C CA . MET A 1 88 ? -4.611 8.968 -10.143 1.00 92.19 88 MET A CA 1
ATOM 672 C C . MET A 1 88 ? -4.667 10.024 -9.036 1.00 92.19 88 MET A C 1
ATOM 674 O O . MET A 1 88 ? -4.162 9.782 -7.942 1.00 92.19 88 MET A O 1
ATOM 678 N N . LYS A 1 89 ? -5.296 11.179 -9.280 1.00 91.38 89 LYS A N 1
ATOM 679 C CA . LYS A 1 89 ? -5.524 12.186 -8.243 1.00 91.38 89 LYS A CA 1
ATOM 680 C C . LYS A 1 89 ? -6.811 11.870 -7.479 1.00 91.38 89 LYS A C 1
ATOM 682 O O . LYS A 1 89 ? -7.898 11.951 -8.044 1.00 91.38 89 LYS A O 1
ATOM 687 N N . ALA A 1 90 ? -6.681 11.527 -6.200 1.00 87.88 90 ALA A N 1
ATOM 688 C CA . ALA A 1 90 ? -7.827 11.367 -5.311 1.00 87.88 90 ALA A CA 1
ATOM 689 C C . ALA A 1 90 ? -8.436 12.732 -4.941 1.00 87.88 90 ALA A C 1
ATOM 691 O O . ALA A 1 90 ? -7.725 13.728 -4.797 1.00 87.88 90 ALA A O 1
ATOM 692 N N . ASP A 1 91 ? -9.756 12.765 -4.769 1.00 90.75 91 ASP A N 1
ATOM 693 C CA . ASP A 1 91 ? -10.545 13.922 -4.325 1.00 90.75 91 ASP A CA 1
ATOM 694 C C . ASP A 1 91 ? -10.941 13.844 -2.837 1.00 90.75 91 ASP A C 1
ATOM 696 O O . ASP A 1 91 ? -11.653 14.707 -2.326 1.00 90.75 91 ASP A O 1
ATOM 700 N N . PHE A 1 92 ? -10.457 12.822 -2.129 1.00 92.19 92 PHE A N 1
ATOM 701 C CA . PHE A 1 92 ? -10.706 12.580 -0.712 1.00 92.19 92 PHE A CA 1
ATOM 702 C C . PHE A 1 92 ? -9.401 12.318 0.038 1.00 92.19 92 PHE A C 1
ATOM 704 O O . PHE A 1 92 ? -8.417 11.860 -0.543 1.00 92.19 92 PHE A O 1
ATOM 711 N N . LYS A 1 93 ? -9.426 12.554 1.354 1.00 93.69 93 LYS A N 1
ATOM 712 C CA . LYS A 1 93 ? -8.303 12.237 2.236 1.00 93.69 93 LYS A CA 1
ATOM 713 C C . LYS A 1 93 ? -8.171 10.726 2.406 1.00 93.69 93 LYS A C 1
ATOM 715 O O . LYS A 1 93 ? -9.089 10.075 2.906 1.00 93.69 93 LYS A O 1
ATOM 720 N N . SER A 1 94 ? -7.044 10.167 1.982 1.00 94.31 94 SER A N 1
ATOM 721 C CA . SER A 1 94 ? -6.831 8.717 1.968 1.00 94.31 94 SER A CA 1
ATOM 722 C C . SER A 1 94 ? -6.405 8.167 3.333 1.00 94.31 94 SER A C 1
ATOM 724 O O . SER A 1 94 ? -5.857 8.874 4.180 1.00 94.31 94 SER A O 1
ATOM 726 N N . ALA A 1 95 ? -6.582 6.858 3.524 1.00 95.06 95 ALA A N 1
ATOM 727 C CA . ALA A 1 95 ? -6.075 6.155 4.702 1.00 95.06 95 ALA A CA 1
ATOM 728 C C . ALA A 1 95 ? -4.545 6.293 4.858 1.00 95.06 95 ALA A C 1
ATOM 730 O O . ALA A 1 95 ? -4.046 6.385 5.975 1.00 95.06 95 ALA A O 1
ATOM 731 N N . VAL A 1 96 ? -3.803 6.357 3.745 1.00 95.44 96 VAL A N 1
ATOM 732 C CA . VAL A 1 96 ? -2.340 6.534 3.748 1.00 95.44 96 VAL A CA 1
ATOM 733 C C . VAL A 1 96 ? -1.954 7.905 4.309 1.00 95.44 96 VAL A C 1
ATOM 735 O O . VAL A 1 96 ? -1.040 7.993 5.124 1.00 95.44 96 VAL A O 1
ATOM 738 N N . GLU A 1 97 ? -2.668 8.965 3.923 1.00 95.62 97 GLU A N 1
ATOM 739 C CA . GLU A 1 97 ? -2.436 10.321 4.444 1.00 95.62 97 GLU A CA 1
ATOM 740 C C . GLU A 1 97 ? -2.735 10.406 5.940 1.00 95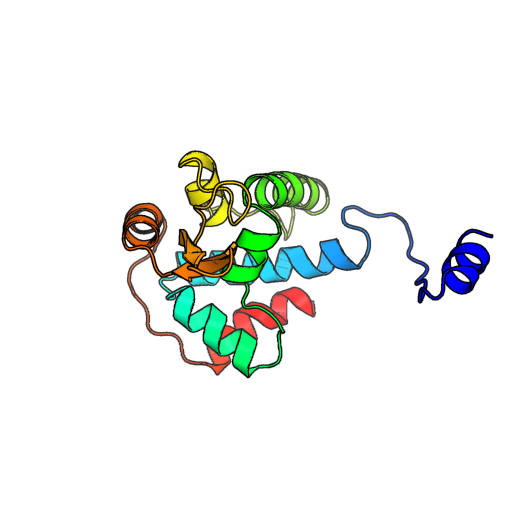.62 97 GLU A C 1
ATOM 742 O O . GLU A 1 97 ? -1.934 10.955 6.691 1.00 95.62 97 GLU A O 1
ATOM 747 N N . VAL A 1 98 ? -3.838 9.801 6.394 1.00 96.62 98 VAL A N 1
ATOM 748 C CA . VAL A 1 98 ? -4.176 9.723 7.824 1.00 96.62 98 VAL A CA 1
ATOM 749 C C . VAL A 1 98 ? -3.067 9.037 8.620 1.00 96.62 98 VAL A C 1
ATOM 751 O O . VAL A 1 98 ? -2.643 9.558 9.651 1.00 96.62 98 VAL A O 1
ATOM 754 N N . MET A 1 99 ? -2.577 7.886 8.149 1.00 97.44 99 MET A N 1
ATOM 755 C CA . MET A 1 99 ? -1.496 7.165 8.826 1.00 97.44 99 MET A CA 1
ATOM 756 C C . MET A 1 99 ? -0.205 7.989 8.844 1.00 97.44 99 MET A C 1
ATOM 758 O O . MET A 1 99 ? 0.429 8.115 9.891 1.00 97.44 99 MET A O 1
ATOM 762 N N . PHE A 1 100 ? 0.152 8.610 7.718 1.00 97.12 100 PHE A N 1
ATOM 763 C CA . PHE A 1 100 ? 1.336 9.459 7.608 1.00 97.12 100 PHE A CA 1
ATOM 764 C C . PHE A 1 100 ? 1.296 10.657 8.571 1.00 97.12 100 PHE A C 1
ATOM 766 O O . PHE A 1 100 ? 2.259 10.879 9.303 1.00 97.12 100 PHE A O 1
ATOM 773 N N . GLU A 1 101 ? 0.185 11.395 8.625 1.00 97.00 101 GLU A N 1
ATOM 774 C CA . GLU A 1 101 ? 0.028 12.566 9.502 1.00 97.00 101 GLU A CA 1
ATOM 775 C C . GLU A 1 101 ? 0.078 12.224 10.997 1.00 97.00 101 GLU A C 1
ATOM 777 O O . GLU A 1 101 ? 0.467 13.061 11.806 1.00 97.00 101 GLU A O 1
ATOM 782 N N . ASN A 1 102 ? -0.280 10.992 11.367 1.00 97.31 102 ASN A N 1
ATOM 783 C CA . ASN A 1 102 ? -0.210 10.494 12.745 1.00 97.31 102 ASN A CA 1
ATOM 784 C C . ASN A 1 102 ? 1.108 9.752 13.038 1.00 97.31 102 ASN A C 1
ATOM 786 O O . ASN A 1 102 ? 1.201 8.958 13.978 1.00 97.31 102 ASN A O 1
ATOM 790 N N . GLU A 1 103 ? 2.138 9.989 12.219 1.00 97.25 103 GLU A N 1
ATOM 791 C CA . GLU A 1 103 ? 3.465 9.381 12.327 1.00 97.25 103 GLU A CA 1
ATOM 792 C C . GLU A 1 103 ? 3.433 7.844 12.343 1.00 97.25 103 GLU A C 1
ATOM 794 O O . GLU A 1 103 ? 4.254 7.198 13.000 1.00 97.25 103 GLU A O 1
ATOM 799 N N . ARG A 1 104 ? 2.470 7.228 11.658 1.00 97.62 104 ARG A N 1
ATOM 800 C CA . ARG A 1 104 ? 2.379 5.775 11.501 1.00 97.62 104 ARG A CA 1
ATOM 801 C C . ARG A 1 104 ? 3.004 5.416 10.161 1.00 97.62 104 ARG A C 1
ATOM 803 O O . ARG A 1 104 ? 2.347 5.478 9.130 1.00 97.62 104 ARG A O 1
ATOM 810 N N . TYR A 1 105 ? 4.301 5.108 10.155 1.00 97.25 105 TYR A N 1
ATOM 811 C CA . TYR A 1 105 ? 5.074 4.911 8.932 1.00 97.25 105 TYR A CA 1
ATOM 812 C C . TYR A 1 105 ? 5.294 3.444 8.550 1.00 97.25 105 TYR A C 1
ATOM 814 O O . TYR A 1 105 ? 6.078 3.177 7.643 1.00 97.25 105 TYR A O 1
ATOM 822 N N . GLY A 1 106 ? 4.615 2.503 9.203 1.00 96.50 106 GLY A N 1
ATOM 823 C CA . GLY A 1 106 ? 4.713 1.072 8.929 1.00 96.50 106 GLY A CA 1
ATOM 824 C C . GLY A 1 106 ? 5.789 0.376 9.765 1.00 96.50 106 GLY A C 1
ATOM 825 O O . GLY A 1 106 ? 6.067 0.757 10.902 1.00 96.50 106 GLY A O 1
ATOM 826 N N . GLN A 1 107 ? 6.423 -0.654 9.203 1.00 95.75 107 GLN A N 1
ATOM 827 C CA . GLN A 1 107 ? 7.400 -1.492 9.917 1.00 95.75 107 GLN A CA 1
ATOM 828 C C . GLN A 1 107 ? 8.639 -0.735 10.383 1.00 95.75 107 GLN A C 1
ATOM 830 O O . GLN A 1 107 ? 9.278 -1.137 11.351 1.00 95.75 107 GLN A O 1
ATOM 835 N N . LYS A 1 108 ? 8.993 0.360 9.707 1.00 94.25 108 LYS A N 1
ATOM 836 C CA . LYS A 1 108 ? 10.220 1.104 10.004 1.00 94.25 108 LYS A CA 1
ATOM 837 C C . LYS A 1 108 ? 10.176 1.893 11.315 1.00 94.25 108 LYS A C 1
ATOM 839 O O . LYS A 1 108 ? 11.229 2.265 11.818 1.00 94.25 108 LYS A O 1
ATOM 844 N N . ASN A 1 109 ? 8.985 2.185 11.837 1.00 95.12 109 ASN A N 1
ATOM 845 C CA . ASN A 1 109 ? 8.805 2.822 13.143 1.00 95.12 109 ASN A CA 1
ATOM 846 C C . ASN A 1 109 ? 7.803 2.069 14.025 1.00 95.12 109 ASN A C 1
ATOM 848 O O . ASN A 1 109 ? 7.245 2.648 14.952 1.00 95.12 109 ASN A O 1
ATOM 852 N N . ASP A 1 110 ? 7.581 0.793 13.709 1.00 95.56 110 ASP A N 1
ATOM 853 C CA . ASP A 1 110 ? 6.736 -0.152 14.431 1.00 95.56 110 ASP A CA 1
ATOM 854 C C . ASP A 1 110 ? 5.230 0.181 14.506 1.00 95.56 110 ASP A C 1
ATOM 856 O O . ASP A 1 110 ? 4.469 -0.536 15.163 1.00 95.56 110 ASP A O 1
ATOM 860 N N . LYS A 1 111 ? 4.762 1.216 13.797 1.00 96.25 111 LYS A N 1
ATOM 861 C CA . LYS A 1 111 ? 3.350 1.633 13.760 1.00 96.25 111 LYS A CA 1
ATOM 862 C C . LYS A 1 111 ? 2.915 2.005 12.346 1.00 96.25 111 LYS A C 1
ATOM 864 O O . LYS A 1 111 ? 3.450 2.928 11.751 1.00 96.25 111 LYS A O 1
ATOM 869 N N . GLY A 1 112 ? 1.910 1.322 11.820 1.00 96.56 112 GLY A N 1
ATOM 870 C CA . GLY A 1 112 ? 1.275 1.559 10.521 1.00 96.56 112 GLY A CA 1
ATOM 871 C C . GLY A 1 112 ? -0.222 1.264 10.596 1.00 96.56 112 GLY A C 1
ATOM 872 O O . GLY A 1 112 ? -0.843 1.550 11.625 1.00 96.56 112 GLY A O 1
ATOM 873 N N . PHE A 1 113 ? -0.790 0.629 9.566 1.00 97.12 113 PHE A N 1
ATOM 874 C CA . PHE A 1 113 ? -2.105 -0.019 9.691 1.00 97.12 113 PHE A CA 1
ATOM 875 C C . PHE A 1 113 ? -2.084 -1.057 10.814 1.00 97.12 113 PHE A C 1
ATOM 877 O O . PHE A 1 113 ? -3.021 -1.148 11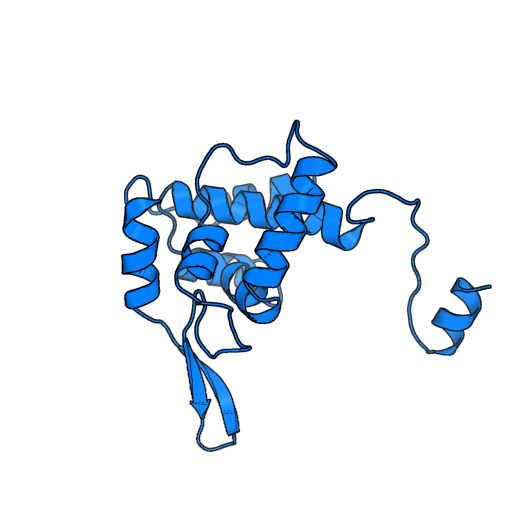.608 1.00 97.12 113 PHE A O 1
ATOM 884 N N . TYR A 1 114 ? -0.975 -1.783 10.926 1.00 97.56 114 TYR A N 1
ATOM 885 C CA . TYR A 1 114 ? -0.691 -2.689 12.026 1.00 97.56 114 TYR A CA 1
ATOM 886 C C . TYR A 1 114 ? 0.357 -2.107 12.972 1.00 97.56 114 TYR A C 1
ATOM 888 O O . TYR A 1 114 ? 1.155 -1.244 12.608 1.00 97.56 114 TYR A O 1
ATOM 896 N N . LYS A 1 115 ? 0.392 -2.626 14.197 1.00 96.44 115 LYS A N 1
ATOM 897 C CA . LYS A 1 115 ? 1.512 -2.428 15.115 1.00 96.44 115 LYS A CA 1
ATOM 898 C C . LYS A 1 115 ? 2.493 -3.584 14.971 1.00 96.44 115 LYS A C 1
ATOM 900 O O . LYS A 1 115 ? 2.084 -4.735 14.797 1.00 96.44 115 LYS A O 1
ATOM 905 N N . TYR A 1 116 ? 3.780 -3.288 15.065 1.00 95.38 116 TYR A N 1
ATOM 906 C CA . TYR A 1 116 ? 4.837 -4.284 14.995 1.00 95.38 116 TYR A CA 1
ATOM 907 C C . TYR A 1 116 ? 5.499 -4.435 16.354 1.00 95.38 116 TYR A C 1
ATOM 909 O O . TYR A 1 116 ? 5.973 -3.479 16.954 1.00 95.38 116 TYR A O 1
ATOM 917 N N . GLU A 1 117 ? 5.500 -5.660 16.864 1.00 93.38 117 GLU A N 1
ATOM 918 C CA . GLU A 1 117 ? 6.126 -5.986 18.141 1.00 93.38 117 GLU A CA 1
ATOM 919 C C . GLU A 1 117 ? 7.235 -7.005 17.914 1.00 93.38 117 GLU A C 1
ATOM 921 O O . GLU A 1 117 ? 7.085 -7.941 17.127 1.00 93.38 117 GLU A O 1
ATOM 926 N N . THR A 1 118 ? 8.353 -6.845 18.612 1.00 89.56 118 THR A N 1
ATOM 927 C CA . THR A 1 118 ? 9.464 -7.793 18.534 1.00 89.56 118 THR A CA 1
ATOM 928 C C . THR A 1 118 ? 9.138 -9.034 19.357 1.00 89.56 118 THR A C 1
ATOM 930 O O . THR A 1 118 ? 8.909 -8.958 20.565 1.00 89.56 118 THR A O 1
ATOM 933 N N . ASP A 1 119 ? 9.114 -10.200 18.713 1.00 85.12 119 ASP A N 1
ATOM 934 C CA . ASP A 1 119 ? 8.928 -11.467 19.407 1.00 85.12 119 ASP A CA 1
ATOM 935 C C . ASP A 1 119 ? 10.171 -11.859 20.233 1.00 85.12 119 ASP A C 1
ATOM 937 O O . ASP A 1 119 ? 11.255 -11.282 20.121 1.00 85.12 119 ASP A O 1
ATOM 941 N N . LYS A 1 120 ? 10.041 -12.906 21.058 1.00 82.06 120 LYS A N 1
ATOM 942 C CA . LYS A 1 120 ? 11.150 -13.421 21.887 1.00 82.06 120 LYS A CA 1
ATOM 943 C C . LYS A 1 120 ? 12.362 -13.911 21.073 1.00 82.06 120 LYS A C 1
ATOM 945 O O . LYS A 1 120 ? 13.397 -14.204 21.660 1.00 82.06 120 LYS A O 1
ATOM 950 N N . LYS A 1 121 ? 12.227 -14.057 19.751 1.00 84.12 121 LYS A N 1
ATOM 951 C CA . LYS A 1 121 ? 13.267 -14.490 18.809 1.00 84.12 121 LYS A CA 1
ATOM 952 C C . LYS A 1 121 ? 13.823 -13.322 17.979 1.00 84.12 121 LYS A C 1
ATOM 954 O O . LYS A 1 121 ? 14.603 -13.570 17.063 1.00 84.12 121 LYS A O 1
ATOM 959 N N . GLY A 1 122 ? 13.441 -12.079 18.283 1.00 80.69 122 GLY A N 1
ATOM 960 C CA . GLY A 1 122 ? 13.897 -10.884 17.575 1.00 80.69 122 GLY A CA 1
ATOM 961 C C . GLY A 1 122 ? 13.209 -10.634 16.229 1.00 80.69 122 GLY A C 1
ATOM 962 O O . GLY A 1 122 ? 13.682 -9.797 15.467 1.00 80.69 122 GLY A O 1
ATOM 963 N N . LYS A 1 123 ? 12.125 -11.350 15.899 1.00 82.88 123 LYS A N 1
ATOM 964 C CA . LYS A 1 123 ? 11.357 -11.130 14.666 1.00 82.88 123 LYS A CA 1
ATOM 965 C C . LYS A 1 123 ? 10.201 -10.170 14.919 1.00 82.88 123 LYS A C 1
ATOM 967 O O . LYS A 1 123 ? 9.456 -10.340 15.882 1.00 82.88 123 LYS A O 1
ATOM 972 N N . GLN A 1 124 ? 10.012 -9.207 14.019 1.00 85.69 124 GLN A N 1
ATOM 973 C CA . GLN A 1 124 ? 8.831 -8.347 14.035 1.00 85.69 124 GLN A CA 1
ATOM 974 C C . GLN A 1 124 ? 7.571 -9.173 13.751 1.00 85.69 124 GLN A C 1
ATOM 976 O O . GLN A 1 124 ? 7.490 -9.919 12.771 1.00 85.69 124 GLN A O 1
ATOM 981 N N . LYS A 1 125 ? 6.577 -9.028 14.622 1.00 89.81 125 LYS A N 1
ATOM 982 C CA . LYS A 1 125 ? 5.261 -9.646 14.519 1.00 89.81 125 LYS A CA 1
ATOM 983 C C . LYS A 1 125 ? 4.220 -8.565 14.266 1.00 89.81 125 LYS A C 1
ATOM 985 O O . LYS A 1 125 ? 4.120 -7.611 15.028 1.00 89.81 125 LYS A O 1
ATOM 990 N N . LYS A 1 126 ? 3.417 -8.766 13.221 1.00 93.00 126 LYS A N 1
ATOM 991 C CA . LYS A 1 126 ? 2.239 -7.952 12.901 1.00 93.00 126 LYS A CA 1
ATOM 992 C C . LYS A 1 126 ? 1.139 -8.192 13.943 1.00 93.00 126 LYS A C 1
ATOM 994 O O . LYS A 1 126 ? 0.719 -9.337 14.132 1.00 93.00 126 LYS A O 1
ATOM 999 N N . VAL A 1 127 ? 0.676 -7.133 14.598 1.00 94.88 127 VAL A N 1
ATOM 1000 C CA . VAL A 1 127 ? -0.395 -7.139 15.605 1.00 94.88 127 VAL A CA 1
ATOM 1001 C C . VAL A 1 127 ? -1.436 -6.085 15.232 1.00 94.88 127 VAL A C 1
ATOM 1003 O O . VAL A 1 127 ? -1.121 -5.050 14.649 1.00 94.88 127 VAL A O 1
ATOM 1006 N N . VAL A 1 128 ? -2.699 -6.380 15.523 1.00 94.75 128 VAL A N 1
ATOM 1007 C CA . VAL A 1 128 ? -3.808 -5.444 15.309 1.00 94.75 128 VAL A CA 1
ATOM 1008 C C . VAL A 1 128 ? -3.729 -4.328 16.338 1.00 94.75 128 VAL A C 1
ATOM 1010 O O . VAL A 1 128 ? -3.473 -4.599 17.510 1.00 94.75 128 VAL A O 1
ATOM 1013 N N . ASP A 1 129 ? -3.969 -3.098 15.901 1.00 93.88 129 ASP A N 1
ATOM 1014 C CA . ASP A 1 129 ? -4.003 -1.929 16.769 1.00 93.88 129 ASP A CA 1
ATOM 1015 C C . ASP A 1 129 ? -5.351 -1.213 16.640 1.00 93.88 129 ASP A C 1
ATOM 1017 O O . ASP A 1 129 ? -5.736 -0.780 15.554 1.00 93.88 129 ASP A O 1
ATOM 1021 N N . GLU A 1 130 ? -6.067 -1.088 17.756 1.00 94.81 130 GLU A N 1
ATOM 1022 C CA . GLU A 1 130 ? -7.353 -0.384 17.828 1.00 94.81 130 GLU A CA 1
ATOM 1023 C C . GLU A 1 130 ? -7.198 1.116 17.537 1.00 94.81 130 GLU A C 1
ATOM 1025 O O . GLU A 1 130 ? -8.137 1.769 17.080 1.00 94.81 130 GLU A O 1
ATOM 1030 N N . GLU A 1 131 ? -6.010 1.682 17.773 1.00 95.38 131 GLU A N 1
ATOM 1031 C CA . GLU A 1 131 ? -5.720 3.074 17.429 1.00 95.38 131 GLU A CA 1
ATOM 1032 C C . GLU A 1 131 ? -5.803 3.311 15.916 1.00 95.38 131 GLU A C 1
ATOM 1034 O O . GLU A 1 131 ? -6.331 4.339 15.494 1.00 95.38 131 GLU A O 1
ATOM 1039 N N . SER A 1 132 ? -5.385 2.339 15.094 1.00 95.25 132 SER A N 1
ATOM 1040 C CA . SER A 1 132 ? -5.490 2.432 13.633 1.00 95.25 132 SER A CA 1
ATOM 1041 C C . SER A 1 132 ? -6.936 2.646 13.185 1.00 95.25 132 SER A C 1
ATOM 1043 O O . SER A 1 132 ? -7.188 3.458 12.299 1.00 95.25 132 SER A O 1
ATOM 1045 N N . TYR A 1 133 ? -7.898 1.967 13.815 1.00 95.44 133 TYR A N 1
ATOM 1046 C CA . TYR A 1 133 ? -9.317 2.138 13.500 1.00 95.44 133 TYR A CA 1
ATOM 1047 C C . TYR A 1 133 ? -9.830 3.516 13.906 1.00 95.44 133 TYR A C 1
ATOM 1049 O O . TYR A 1 133 ? -10.446 4.188 13.084 1.00 95.44 133 TYR A O 1
ATOM 1057 N N . LYS A 1 134 ? -9.506 3.972 15.122 1.00 95.88 134 LYS A N 1
ATOM 1058 C CA . LYS A 1 134 ? -9.909 5.300 15.620 1.00 95.88 134 LYS A CA 1
ATOM 1059 C C . LYS A 1 134 ? -9.398 6.431 14.734 1.00 95.88 134 LYS A C 1
ATOM 1061 O O . LYS A 1 134 ? -10.113 7.394 14.485 1.00 95.88 134 LYS A O 1
ATOM 1066 N N . LEU A 1 135 ? -8.165 6.312 14.245 1.00 96.31 135 LEU A N 1
ATOM 1067 C CA . LEU A 1 135 ? -7.579 7.301 13.344 1.00 96.31 135 LEU A CA 1
ATOM 1068 C C . LEU A 1 135 ? -8.280 7.334 11.983 1.00 96.31 135 LEU A C 1
ATOM 1070 O O . LEU A 1 135 ? -8.372 8.400 11.381 1.00 96.31 135 LEU A O 1
ATOM 1074 N N . LEU A 1 136 ? -8.781 6.192 11.505 1.00 95.50 136 LEU A N 1
ATOM 1075 C CA . LEU A 1 136 ? -9.487 6.089 10.227 1.00 95.50 136 LEU A CA 1
ATOM 1076 C C . LEU A 1 136 ? -10.957 6.526 10.306 1.00 95.50 136 LEU A C 1
ATOM 1078 O O . LEU A 1 136 ? -11.503 6.920 9.279 1.00 95.50 136 LEU A O 1
ATOM 1082 N N . GLU A 1 137 ? -11.593 6.516 11.484 1.00 93.94 137 GLU A N 1
ATOM 1083 C CA . GLU A 1 137 ? -13.005 6.910 11.663 1.00 93.94 137 GLU A CA 1
ATOM 1084 C C . GLU A 1 137 ? -13.404 8.209 10.928 1.00 93.94 137 GLU A C 1
ATOM 1086 O O . GLU A 1 137 ? -14.438 8.200 10.259 1.00 93.94 137 GLU A O 1
ATOM 1091 N N . PRO A 1 138 ? -12.614 9.306 10.951 1.00 92.25 138 PRO A N 1
ATOM 1092 C CA . PRO A 1 138 ? -12.992 10.559 10.294 1.00 92.25 138 PRO A CA 1
ATOM 1093 C C . PRO A 1 138 ? -13.017 10.508 8.759 1.00 92.25 138 PRO A C 1
ATOM 1095 O O . PRO A 1 138 ? -13.604 11.393 8.140 1.00 92.25 138 PRO A O 1
ATOM 1098 N N . VAL A 1 139 ? -12.359 9.523 8.134 1.00 90.94 139 VAL A N 1
ATOM 1099 C CA . VAL A 1 139 ? -12.275 9.388 6.664 1.00 90.94 139 VAL A CA 1
ATOM 1100 C C . VAL A 1 139 ? -13.136 8.246 6.112 1.00 90.94 139 VAL A C 1
ATOM 1102 O O . VAL A 1 139 ? -13.167 8.023 4.902 1.00 90.94 139 VAL A O 1
ATOM 1105 N N . VAL A 1 140 ? -13.851 7.537 6.987 1.00 93.31 140 VAL A N 1
ATOM 1106 C CA . VAL A 1 140 ? -14.688 6.380 6.660 1.00 93.31 140 VAL A CA 1
ATOM 1107 C C . VAL A 1 140 ? -16.166 6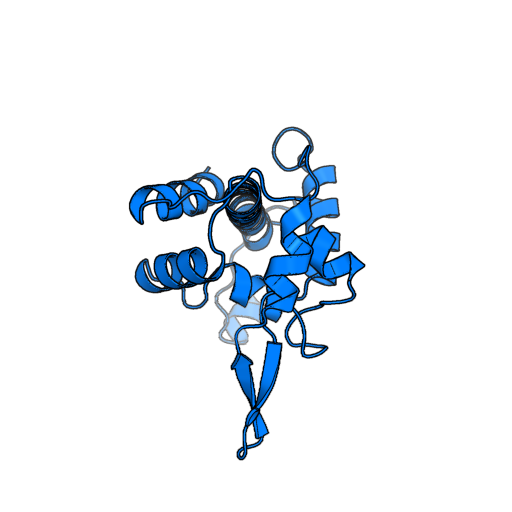.792 6.583 1.00 93.31 140 VAL A C 1
ATOM 1109 O O . VAL A 1 140 ? -16.723 7.352 7.524 1.00 93.31 140 VAL A O 1
ATOM 1112 N N . GLN A 1 141 ? -16.848 6.473 5.481 1.00 90.56 141 GLN A N 1
ATOM 1113 C CA . GLN A 1 141 ? -18.257 6.804 5.212 1.00 90.56 141 GLN A CA 1
ATOM 1114 C C . GLN A 1 141 ? -19.239 5.795 5.840 1.00 90.56 141 GLN A C 1
ATOM 1116 O O . GLN A 1 141 ? -20.216 5.370 5.223 1.00 90.56 141 GLN A O 1
ATOM 1121 N N . GLY A 1 142 ? -18.986 5.416 7.094 1.00 87.00 142 GLY A N 1
ATOM 1122 C CA . GLY A 1 142 ? -19.722 4.372 7.813 1.00 87.00 142 GLY A CA 1
ATOM 1123 C C . GLY A 1 142 ? -19.108 2.981 7.646 1.00 87.00 142 GLY A C 1
ATOM 1124 O O . GLY A 1 142 ? -18.095 2.811 6.982 1.00 87.00 142 GLY A O 1
ATOM 1125 N N . LYS A 1 143 ? -19.698 1.966 8.284 1.00 87.62 143 LYS A N 1
ATOM 1126 C CA . LYS A 1 143 ? -19.208 0.581 8.217 1.00 87.62 143 LYS A CA 1
ATOM 1127 C C . LYS A 1 143 ? -20.042 -0.214 7.219 1.00 87.62 143 LYS A C 1
ATOM 1129 O O . LYS A 1 143 ? -21.249 -0.354 7.415 1.00 87.62 143 LYS A O 1
ATOM 1134 N N . LYS A 1 144 ? -19.400 -0.771 6.193 1.00 92.94 144 LYS A N 1
ATOM 1135 C CA . LYS A 1 144 ? -20.037 -1.660 5.214 1.00 92.94 144 LYS A CA 1
ATOM 1136 C C . LYS A 1 144 ? -19.295 -2.991 5.191 1.00 92.94 144 LYS A C 1
ATOM 1138 O O . LYS A 1 144 ? -18.069 -3.031 5.136 1.00 92.94 144 LYS A O 1
ATOM 1143 N N . ASP A 1 145 ? -20.048 -4.086 5.239 1.00 92.94 145 ASP A N 1
ATOM 1144 C CA . ASP A 1 145 ? -19.484 -5.415 5.030 1.00 92.94 145 ASP A CA 1
ATOM 1145 C C . ASP A 1 145 ? -19.493 -5.728 3.531 1.00 92.94 145 ASP A C 1
ATOM 1147 O O . ASP A 1 145 ? -20.551 -5.887 2.927 1.00 92.94 145 ASP A O 1
ATOM 1151 N N . PHE A 1 146 ? -18.309 -5.737 2.923 1.00 96.56 146 PHE A N 1
ATOM 1152 C CA . PHE A 1 146 ? -18.110 -6.043 1.505 1.00 96.56 146 PHE A CA 1
ATOM 1153 C C . PHE A 1 146 ? -17.924 -7.546 1.322 1.00 96.56 146 PHE A C 1
ATOM 1155 O O . PHE A 1 146 ? -17.187 -8.159 2.099 1.00 96.56 146 PHE A O 1
ATOM 1162 N N . ASP A 1 147 ? -18.545 -8.151 0.313 1.00 97.12 147 ASP A N 1
ATOM 1163 C CA . ASP A 1 147 ? -18.255 -9.547 -0.021 1.00 97.12 147 ASP A CA 1
ATOM 1164 C C . ASP A 1 147 ? -16.844 -9.709 -0.630 1.00 97.12 147 ASP A C 1
ATOM 1166 O O . ASP A 1 147 ? -16.160 -8.731 -0.949 1.00 97.12 147 ASP A O 1
ATOM 1170 N N . GLU A 1 148 ? -16.356 -10.952 -0.702 1.00 97.94 148 GLU A N 1
ATOM 1171 C CA . GLU A 1 148 ? -14.993 -11.222 -1.178 1.00 97.94 148 GLU A CA 1
ATOM 1172 C C . GLU A 1 148 ? -14.801 -10.812 -2.648 1.00 97.94 148 GLU A C 1
ATOM 1174 O O . GLU A 1 148 ? -13.749 -10.271 -2.994 1.00 97.94 148 GLU A O 1
ATOM 1179 N N . ASP A 1 149 ? -15.814 -11.015 -3.493 1.00 98.12 149 ASP A N 1
ATOM 1180 C CA . ASP A 1 149 ? -15.744 -10.727 -4.926 1.00 98.12 149 ASP A CA 1
ATOM 1181 C C . ASP A 1 149 ? -15.728 -9.212 -5.188 1.00 98.12 149 ASP A C 1
ATOM 1183 O O . ASP A 1 149 ? -14.959 -8.743 -6.030 1.00 98.12 149 ASP A O 1
ATOM 1187 N N . GLU A 1 150 ? -16.500 -8.423 -4.430 1.00 98.19 150 GLU A N 1
ATOM 1188 C CA . GLU A 1 150 ? -16.498 -6.958 -4.478 1.00 98.19 150 GLU A CA 1
ATOM 1189 C C . GLU A 1 150 ? -15.128 -6.411 -4.056 1.00 98.19 150 GLU A C 1
ATOM 1191 O O . GLU A 1 150 ? -14.589 -5.525 -4.723 1.00 98.19 150 GLU A O 1
ATOM 1196 N N . ILE A 1 151 ? -14.520 -6.963 -2.997 1.00 98.44 151 ILE A N 1
ATOM 1197 C CA . ILE A 1 151 ? -13.161 -6.584 -2.577 1.00 98.44 151 ILE A CA 1
ATOM 1198 C C . ILE A 1 151 ? -12.157 -6.886 -3.696 1.00 98.44 151 ILE A C 1
ATOM 1200 O O . ILE A 1 151 ? -11.406 -5.994 -4.095 1.00 98.44 151 ILE A O 1
ATOM 1204 N N . ILE A 1 152 ? -12.155 -8.111 -4.234 1.00 98.56 152 ILE A N 1
ATOM 1205 C CA . ILE A 1 152 ? -11.218 -8.516 -5.292 1.00 98.56 152 ILE A CA 1
ATOM 1206 C C . ILE A 1 152 ? -11.396 -7.634 -6.526 1.00 98.56 152 ILE A C 1
ATOM 1208 O O . ILE A 1 152 ? -10.411 -7.119 -7.052 1.00 98.56 152 ILE A O 1
ATOM 1212 N N . ALA A 1 153 ? -12.632 -7.405 -6.971 1.00 98.31 153 ALA A N 1
ATOM 1213 C CA . ALA A 1 153 ? -12.922 -6.562 -8.124 1.00 98.31 153 ALA A CA 1
ATOM 1214 C C . ALA A 1 153 ? -12.421 -5.127 -7.913 1.00 98.31 153 ALA A C 1
ATOM 1216 O O . ALA A 1 153 ? -11.715 -4.587 -8.765 1.00 98.31 153 ALA A O 1
ATOM 1217 N N . ARG A 1 154 ? -12.709 -4.516 -6.759 1.00 98.00 154 ARG A N 1
ATOM 1218 C CA . ARG A 1 154 ? -12.284 -3.141 -6.455 1.00 98.00 154 ARG A CA 1
ATOM 1219 C C . ARG A 1 154 ? -10.773 -2.979 -6.306 1.00 98.00 154 ARG A C 1
ATOM 1221 O O . ARG A 1 154 ? -10.269 -1.885 -6.538 1.00 98.00 154 ARG A O 1
ATOM 1228 N N . MET A 1 155 ? -10.060 -4.044 -5.950 1.00 98.25 155 MET A N 1
ATOM 1229 C CA . MET A 1 155 ? -8.598 -4.059 -5.871 1.00 98.25 155 MET A CA 1
ATOM 1230 C C . MET A 1 155 ? -7.944 -4.342 -7.230 1.00 98.25 155 MET A C 1
ATOM 1232 O O . MET A 1 155 ? -6.994 -3.665 -7.620 1.00 98.25 155 MET A O 1
ATOM 1236 N N . MET A 1 156 ? -8.443 -5.339 -7.965 1.00 98.25 156 MET A N 1
ATOM 1237 C CA . MET A 1 156 ? -7.790 -5.865 -9.167 1.00 98.25 156 MET A CA 1
ATOM 1238 C C . MET A 1 156 ? -8.182 -5.135 -10.450 1.00 98.25 156 MET A C 1
ATOM 1240 O O . MET A 1 156 ? -7.342 -5.017 -11.338 1.00 98.25 156 MET A O 1
ATOM 1244 N N . ILE A 1 157 ? -9.409 -4.614 -10.567 1.00 97.94 157 ILE A N 1
ATOM 1245 C CA . ILE A 1 157 ? -9.823 -3.863 -11.764 1.00 97.94 157 ILE A CA 1
ATOM 1246 C C . ILE A 1 157 ? -8.915 -2.640 -11.987 1.00 97.94 157 ILE A C 1
ATOM 1248 O O . ILE A 1 157 ? -8.406 -2.511 -13.099 1.00 97.94 157 ILE A O 1
ATOM 1252 N N . PRO A 1 158 ? -8.618 -1.794 -10.975 1.00 96.12 158 PRO A N 1
ATOM 1253 C CA . PRO A 1 158 ? -7.687 -0.677 -11.152 1.00 96.12 158 PRO A CA 1
ATOM 1254 C C . PRO A 1 158 ? -6.259 -1.100 -11.511 1.00 96.12 158 PRO A C 1
ATOM 1256 O O . PRO A 1 158 ? -5.555 -0.346 -12.166 1.00 96.12 158 PRO A O 1
ATOM 1259 N N . LEU A 1 159 ? -5.808 -2.280 -11.074 1.00 96.38 159 LEU A N 1
ATOM 1260 C CA . LEU A 1 159 ? -4.473 -2.790 -11.408 1.00 96.38 159 LEU A CA 1
ATOM 1261 C C . LEU A 1 159 ? -4.381 -3.223 -12.877 1.00 96.38 159 LEU A C 1
ATOM 1263 O O . LEU A 1 159 ? -3.332 -3.078 -13.504 1.00 96.38 159 LEU A O 1
ATOM 1267 N N . CYS A 1 160 ? -5.464 -3.798 -13.400 1.00 95.88 160 CYS A N 1
ATOM 1268 C CA . CYS A 1 160 ? -5.522 -4.368 -14.743 1.00 95.88 160 CYS A CA 1
ATOM 1269 C C . CYS A 1 160 ? -5.829 -3.342 -15.847 1.00 95.88 160 CYS A C 1
ATOM 1271 O O . CYS A 1 160 ? -5.574 -3.650 -17.013 1.00 95.88 160 CYS A O 1
ATOM 1273 N N . LEU A 1 161 ? -6.400 -2.180 -15.503 1.00 81.62 161 LEU A N 1
ATOM 1274 C CA . LEU A 1 161 ? -6.837 -1.128 -16.435 1.00 81.62 161 LEU A CA 1
ATOM 1275 C C . LEU A 1 161 ? -5.945 0.120 -16.359 1.00 81.62 161 LEU A C 1
ATOM 1277 O O . LEU A 1 161 ? -5.586 0.641 -17.439 1.00 81.62 161 LEU A O 1
#

Foldseek 3Di:
DVCVVCVVVVHHDDDFDDAQLTQPGLLVLLLVVLVQVCLLAADDQVVLQVLVVVVPDVTGPQLVQLVCWLVNSVVSLVSSCVRCVPRSDDPADTLSNLCVVVVQTHPVVQGGCFGWDQDPVRDTDTHHDPVSVVSSVVSHPHHDDDDSVRSCCSNVVSSVD

Secondary structure (DSSP, 8-state):
-HHHHHHHTT---------TTTTHHHHHHHHHHHHHHHHHTT--HHHHHHHHHHHT-SS-HHHHHHHH-HHHHHHHHHHHHHH-HHHH--SS--HHHHHHHTT--BGGGTBSSSEEEE-TTS-EEEE--HHHHHHHGGG--S-----HHHHHHHHHHHHH-

Radius of gyration: 16.91 Å; chains: 1; bounding box: 45×30×44 Å

Sequence (161 aa):
TTVAYAKAMGKTPIVVNDCPGFLVNRVLFPYFGGFSGLIRDGADFQKVDKVMEKFGWPMGPAYLLDVVGMDTAKHANEVMAEGFPERMKADFKSAVEVMFENERYGQKNDKGFYKYETDKKGKQKKVVDEESYKLLEPVVQGKKDFDEDEIIARMMIPLCL

pLDDT: mean 95.15, std 3.47, range [80.69, 98.56]